Protein AF-A0A662WDE9-F1 (afdb_monomer_lite)

Sequence (118 aa):
MLRRAAIRAAHQASVASAAKTRAFATSSIRTANKKQPSAIVLAAAGVAAVSGLALADLVNAREKPVDLDAIKKEIVEIFDDDNYMGPTMVRLAWHSSGSYSKKDNSGGSTGGTIRLEP

pLDDT: mean 70.78, std 21.2, range [34.78, 96.19]

Secondary structure (DSSP, 8-state):
--------------------------------------HHHHHHHHHHHHHHHHHHHHHT-PPPPP-HHHHHHHHHHHHHH-TTHHHHHHHHHHHHHHT--TTT---STTTTGGGS--

Structure (mmCIF, N/CA/C/O backbone):
data_AF-A0A662WDE9-F1
#
_entry.id   AF-A0A662WDE9-F1
#
loop_
_atom_site.group_PDB
_atom_site.id
_atom_site.type_symbol
_atom_site.label_atom_id
_atom_site.label_alt_id
_atom_site.label_comp_id
_atom_site.label_asym_id
_atom_site.label_entity_id
_atom_site.label_seq_id
_atom_site.pdbx_PDB_ins_code
_atom_site.Cartn_x
_atom_site.Cartn_y
_atom_site.Cartn_z
_atom_site.occupancy
_atom_site.B_iso_or_equiv
_atom_site.auth_seq_id
_atom_site.auth_comp_id
_atom_site.auth_asym_id
_atom_site.auth_atom_id
_atom_site.pdbx_PDB_model_num
ATOM 1 N N . MET A 1 1 ? 46.192 8.098 -58.292 1.00 44.19 1 MET A N 1
ATOM 2 C CA . MET A 1 1 ? 45.072 7.928 -59.248 1.00 44.19 1 MET A CA 1
ATOM 3 C C . MET A 1 1 ? 43.805 8.454 -58.561 1.00 44.19 1 MET A C 1
ATOM 5 O O . MET A 1 1 ? 43.295 7.781 -57.690 1.00 44.19 1 MET A O 1
ATOM 9 N N . LEU A 1 2 ? 43.542 9.765 -58.537 1.00 42.91 2 LEU A N 1
ATOM 10 C CA . LEU A 1 2 ? 42.824 10.596 -59.524 1.00 42.91 2 LEU A CA 1
ATOM 11 C C . LEU A 1 2 ? 41.315 10.276 -59.715 1.00 42.91 2 LEU A C 1
ATOM 13 O O . LEU A 1 2 ? 40.993 9.424 -60.528 1.00 42.91 2 LEU A O 1
ATOM 17 N N . ARG A 1 3 ? 40.475 11.153 -59.111 1.00 45.50 3 ARG A N 1
ATOM 18 C CA . ARG A 1 3 ? 39.226 11.797 -59.631 1.00 45.50 3 ARG A CA 1
ATOM 19 C C . ARG A 1 3 ? 37.961 10.898 -59.718 1.00 45.50 3 ARG A C 1
ATOM 21 O O . ARG A 1 3 ? 38.087 9.737 -60.047 1.00 45.50 3 ARG A O 1
ATOM 28 N N . ARG A 1 4 ? 36.700 11.314 -59.478 1.00 46.66 4 ARG A N 1
ATOM 29 C CA . ARG A 1 4 ? 35.898 12.562 -59.663 1.00 46.66 4 ARG A CA 1
ATOM 30 C C . ARG A 1 4 ? 34.668 12.484 -58.711 1.00 46.66 4 ARG A C 1
ATOM 32 O O . ARG A 1 4 ? 34.159 11.391 -58.531 1.00 46.66 4 ARG A O 1
ATOM 39 N N . ALA A 1 5 ? 34.241 13.495 -57.945 1.00 45.56 5 ALA A N 1
ATOM 40 C CA . ALA A 1 5 ? 33.527 14.740 -58.288 1.00 45.56 5 ALA A CA 1
ATOM 41 C C . ALA A 1 5 ? 32.147 14.563 -58.966 1.00 45.56 5 ALA A C 1
ATOM 43 O O . ALA A 1 5 ? 32.107 14.235 -60.146 1.00 45.56 5 ALA A O 1
ATOM 44 N N . ALA A 1 6 ? 31.061 14.903 -58.249 1.00 49.50 6 ALA A N 1
ATOM 45 C CA . ALA A 1 6 ? 29.871 15.587 -58.784 1.00 49.50 6 ALA A CA 1
ATOM 46 C C . ALA A 1 6 ? 28.952 16.081 -57.640 1.00 49.50 6 ALA A C 1
ATOM 48 O O . ALA A 1 6 ? 28.066 15.375 -57.173 1.00 49.50 6 ALA A O 1
ATOM 49 N N . ILE A 1 7 ? 29.182 17.321 -57.201 1.00 51.09 7 ILE A N 1
ATOM 50 C CA . ILE A 1 7 ? 28.209 18.172 -56.502 1.00 51.09 7 ILE A CA 1
ATOM 51 C C . ILE A 1 7 ? 27.821 19.266 -57.502 1.00 51.09 7 ILE A C 1
ATOM 53 O O . ILE A 1 7 ? 28.719 19.931 -58.018 1.00 51.09 7 ILE A O 1
ATOM 57 N N . ARG A 1 8 ? 26.518 19.424 -57.778 1.00 42.88 8 ARG A N 1
ATOM 58 C CA . ARG A 1 8 ? 25.793 20.569 -58.396 1.00 42.88 8 ARG A CA 1
ATOM 59 C C . ARG A 1 8 ? 24.481 20.021 -58.979 1.00 42.88 8 ARG A C 1
ATOM 61 O O . ARG A 1 8 ? 24.483 18.904 -59.466 1.00 42.88 8 ARG A O 1
ATOM 68 N N . ALA A 1 9 ? 23.363 20.722 -59.105 1.00 41.41 9 ALA A N 1
ATOM 69 C CA . ALA A 1 9 ? 22.828 21.986 -58.611 1.00 41.41 9 ALA A CA 1
ATOM 70 C C . ALA A 1 9 ? 21.444 22.118 -59.280 1.00 41.41 9 ALA A C 1
ATOM 72 O O . ALA A 1 9 ? 21.318 21.820 -60.463 1.00 41.41 9 ALA A O 1
ATOM 73 N N . ALA A 1 10 ? 20.447 22.616 -58.562 1.00 43.00 10 ALA A N 1
ATOM 74 C CA . ALA A 1 10 ? 19.242 23.250 -59.108 1.00 43.00 10 ALA A CA 1
ATOM 75 C C . ALA A 1 10 ? 18.787 24.197 -57.984 1.00 43.00 10 ALA A C 1
ATOM 77 O O . ALA A 1 10 ? 18.524 23.729 -56.884 1.00 43.00 10 ALA A O 1
ATOM 78 N N . HIS A 1 11 ? 18.931 25.522 -58.025 1.00 37.16 11 HIS A N 1
ATOM 79 C CA . HIS A 1 11 ? 18.642 26.532 -59.047 1.00 37.16 11 HIS A CA 1
ATOM 80 C C . HIS A 1 11 ? 17.156 26.606 -59.409 1.00 37.16 11 HIS A C 1
ATOM 82 O O . HIS A 1 11 ? 16.714 25.900 -60.308 1.00 37.16 11 HIS A O 1
ATOM 88 N N . GLN A 1 12 ? 16.432 27.471 -58.684 1.00 44.50 12 GLN A N 1
ATOM 89 C CA . GLN A 1 12 ? 15.461 28.480 -59.163 1.00 44.50 12 GLN A CA 1
ATOM 90 C C . GLN A 1 12 ? 14.816 29.134 -57.912 1.00 44.50 12 GLN A C 1
ATOM 92 O O . GLN A 1 12 ? 14.168 28.452 -57.130 1.00 44.50 12 GLN A O 1
ATOM 97 N N . ALA A 1 13 ? 15.232 30.335 -57.483 1.00 34.78 13 ALA A N 1
ATOM 98 C CA . ALA A 1 13 ? 14.844 31.667 -57.993 1.00 34.78 13 ALA A CA 1
ATOM 99 C C . ALA A 1 13 ? 13.329 31.923 -57.797 1.00 34.78 13 ALA A C 1
ATOM 101 O O . ALA A 1 13 ? 12.507 31.306 -58.457 1.00 34.78 13 ALA A O 1
ATOM 102 N N . SER A 1 14 ? 12.920 32.614 -56.724 1.00 44.06 14 SER A N 1
ATOM 103 C CA . SER A 1 14 ? 12.665 34.071 -56.654 1.00 44.06 14 SER A CA 1
ATOM 104 C C . SER A 1 14 ? 11.487 34.554 -57.511 1.00 44.06 14 SER A C 1
ATOM 106 O O . SER A 1 14 ? 11.630 34.567 -58.723 1.00 44.06 14 SER A O 1
ATOM 108 N N . VAL A 1 15 ? 10.396 35.012 -56.876 1.00 43.19 15 VAL A N 1
ATOM 109 C CA . VAL A 1 15 ? 9.532 36.177 -57.221 1.00 43.19 15 VAL A CA 1
ATOM 110 C C . VAL A 1 15 ? 8.329 36.169 -56.254 1.00 43.19 15 VAL A C 1
ATOM 112 O O . VAL A 1 15 ? 7.636 35.171 -56.127 1.00 43.19 15 VAL A O 1
ATOM 115 N N . ALA A 1 16 ? 8.226 37.100 -55.308 1.00 38.06 16 ALA A N 1
ATOM 116 C CA . ALA A 1 16 ? 7.622 38.430 -55.426 1.00 38.06 16 ALA A CA 1
ATOM 117 C C . ALA A 1 16 ? 6.079 38.455 -55.528 1.00 38.06 16 ALA A C 1
ATOM 119 O O . ALA A 1 16 ? 5.487 38.034 -56.511 1.00 38.06 16 ALA A O 1
ATOM 120 N N . SER A 1 17 ? 5.510 39.155 -54.541 1.00 37.44 17 SER A N 1
ATOM 121 C CA . SER A 1 17 ? 4.417 40.127 -54.657 1.00 37.44 17 SER A CA 1
ATOM 122 C C . SER A 1 17 ? 2.957 39.659 -54.670 1.00 37.44 17 SER A C 1
ATOM 124 O O . SER A 1 17 ? 2.509 38.817 -55.437 1.00 37.44 17 SER A O 1
ATOM 126 N N . ALA A 1 18 ? 2.210 40.348 -53.809 1.00 49.62 18 ALA A N 1
ATOM 127 C CA . ALA A 1 18 ? 0.779 40.306 -53.599 1.00 49.62 18 ALA A CA 1
ATOM 128 C C . ALA A 1 18 ? -0.050 40.546 -54.870 1.00 49.62 18 ALA A C 1
ATOM 130 O O . ALA A 1 18 ? 0.256 41.436 -55.664 1.00 49.62 18 ALA A O 1
ATOM 131 N N . ALA A 1 19 ? -1.189 39.856 -54.966 1.00 37.72 19 ALA A N 1
ATOM 132 C CA . ALA A 1 19 ? -2.304 40.271 -55.805 1.00 37.72 19 ALA A CA 1
ATOM 133 C C . ALA A 1 19 ? -3.643 39.993 -55.105 1.00 37.72 19 ALA A C 1
ATOM 135 O O . ALA A 1 19 ? -4.003 38.875 -54.752 1.00 37.72 19 ALA A O 1
ATOM 136 N N . LYS A 1 20 ? -4.339 41.102 -54.886 1.00 49.75 20 LYS A N 1
ATOM 137 C CA . LYS A 1 20 ? -5.688 41.298 -54.360 1.00 49.75 20 LYS A CA 1
ATOM 138 C C . LYS A 1 20 ? -6.743 40.880 -55.405 1.00 49.75 20 LYS A C 1
ATOM 140 O O . LYS A 1 20 ? -6.439 40.855 -56.593 1.00 49.75 20 LYS A O 1
ATOM 145 N N . THR A 1 21 ? -8.002 40.752 -54.959 1.00 42.22 21 THR A N 1
ATOM 146 C CA . THR A 1 21 ? -9.286 40.655 -55.714 1.00 42.22 21 THR A CA 1
ATOM 147 C C . THR A 1 21 ? -9.794 39.220 -55.967 1.00 42.22 21 THR A C 1
ATOM 149 O O . THR A 1 21 ? -9.028 38.357 -56.349 1.00 42.22 21 THR A O 1
ATOM 152 N N . ARG A 1 22 ? -11.069 38.865 -55.750 1.00 44.53 22 ARG A N 1
ATOM 153 C CA . ARG A 1 22 ? -12.307 39.649 -55.883 1.00 44.53 22 ARG A CA 1
ATOM 154 C C . ARG A 1 22 ? -13.325 39.348 -54.780 1.00 44.53 22 ARG A C 1
ATOM 156 O O . ARG A 1 22 ? -13.585 38.203 -54.434 1.00 44.53 22 ARG A O 1
ATOM 163 N N . ALA A 1 23 ? -13.914 40.433 -54.294 1.00 43.38 23 ALA A N 1
ATOM 164 C CA . ALA A 1 23 ? -15.119 40.466 -53.491 1.00 43.38 23 ALA A CA 1
ATOM 165 C C . ALA A 1 23 ? -16.342 40.077 -54.336 1.00 43.38 23 ALA A C 1
ATOM 167 O O . ALA A 1 23 ? -16.451 40.508 -55.486 1.00 43.38 23 ALA A O 1
ATOM 168 N N . PHE A 1 24 ? -17.284 39.344 -53.743 1.00 39.84 24 PHE A N 1
ATOM 169 C CA . PHE A 1 24 ? -18.670 39.356 -54.199 1.00 39.84 24 PHE A CA 1
ATOM 170 C C . PHE A 1 24 ? -19.347 40.541 -53.511 1.00 39.84 24 PHE A C 1
ATOM 172 O O . PHE A 1 24 ? -19.542 40.555 -52.297 1.00 39.84 24 PHE A O 1
ATOM 179 N N . ALA A 1 25 ? -19.594 41.593 -54.283 1.00 50.62 25 ALA A N 1
ATOM 180 C CA . ALA A 1 25 ? -20.324 42.755 -53.820 1.00 50.62 25 ALA A CA 1
ATOM 181 C C . ALA A 1 25 ? -21.816 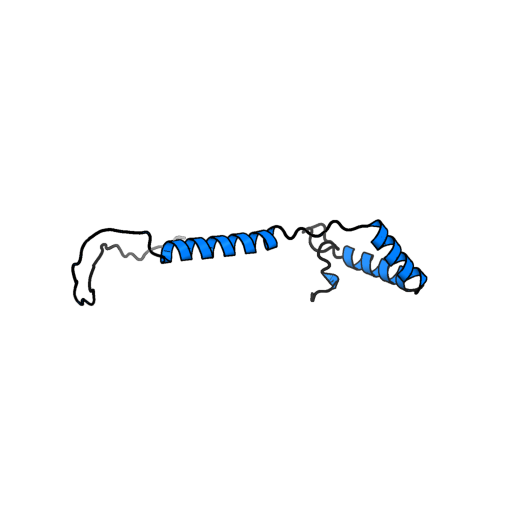42.418 -53.736 1.00 50.62 25 ALA A C 1
ATOM 183 O O . ALA A 1 25 ? -22.392 41.932 -54.705 1.00 50.62 25 ALA A O 1
ATOM 184 N N . THR A 1 26 ? -22.462 42.796 -52.638 1.00 48.62 26 THR A N 1
ATOM 185 C CA . THR A 1 26 ? -23.766 43.445 -52.754 1.00 48.62 26 THR A CA 1
ATOM 186 C C . THR A 1 26 ? -23.904 44.529 -51.687 1.00 48.62 26 THR A C 1
ATOM 188 O O . THR A 1 26 ? -23.793 44.284 -50.492 1.00 48.62 26 THR A O 1
ATOM 191 N N . SER A 1 27 ? -24.045 45.750 -52.204 1.00 44.31 27 SER A N 1
ATOM 192 C CA . SER A 1 27 ? -24.601 46.976 -51.623 1.00 44.31 27 SER A CA 1
ATOM 193 C C . SER A 1 27 ? -24.328 47.319 -50.152 1.00 44.31 27 SER A C 1
ATOM 195 O O . SER A 1 27 ? -24.941 46.800 -49.223 1.00 44.31 27 SER A O 1
ATOM 197 N N . SER A 1 28 ? -23.525 48.371 -49.990 1.00 49.41 28 SER A N 1
ATOM 198 C CA . SER A 1 28 ? -23.569 49.289 -48.852 1.00 49.41 28 SER A CA 1
ATOM 199 C C . SER A 1 28 ? -24.959 49.926 -48.713 1.00 49.41 28 SER A C 1
ATOM 201 O O . SER A 1 28 ? -25.441 50.552 -49.658 1.00 49.41 28 SER A O 1
ATOM 203 N N . ILE A 1 29 ? -25.559 49.832 -47.522 1.00 39.47 29 ILE A N 1
ATOM 204 C CA . ILE A 1 29 ? -26.518 50.827 -47.027 1.00 39.47 29 ILE A CA 1
ATOM 205 C C . ILE A 1 29 ? -25.811 51.599 -45.917 1.00 39.47 29 ILE A C 1
ATOM 207 O O . ILE A 1 29 ? -25.459 51.068 -44.865 1.00 39.47 29 ILE A O 1
ATOM 211 N N . ARG A 1 30 ? -25.574 52.876 -46.195 1.00 54.47 30 ARG A N 1
ATOM 212 C CA . ARG A 1 30 ? -24.976 53.852 -45.292 1.00 54.47 30 ARG A CA 1
ATOM 213 C C . ARG A 1 30 ? -26.055 54.326 -44.315 1.00 54.47 30 ARG A C 1
ATOM 215 O O . ARG A 1 30 ? -26.953 55.042 -44.734 1.00 54.47 30 ARG A O 1
ATOM 222 N N . THR A 1 31 ? -25.933 53.991 -43.032 1.00 42.69 31 THR A N 1
ATOM 223 C CA . THR A 1 31 ? -26.601 54.722 -41.943 1.00 42.69 31 THR A CA 1
ATOM 224 C C . THR A 1 31 ? -25.646 54.864 -40.769 1.00 42.69 31 THR A C 1
ATOM 226 O O . THR A 1 31 ? -24.948 53.937 -40.370 1.00 42.69 31 THR A O 1
ATOM 229 N N . ALA A 1 32 ? -25.573 56.096 -40.291 1.00 46.06 32 ALA A N 1
ATOM 230 C CA . ALA A 1 32 ? -24.642 56.581 -39.304 1.00 46.06 32 ALA A CA 1
ATOM 231 C C . ALA A 1 32 ? -25.108 56.319 -37.859 1.00 46.06 32 ALA A C 1
ATOM 233 O O . ALA A 1 32 ? -26.300 56.242 -37.584 1.00 46.06 32 ALA A O 1
ATOM 234 N N . ASN A 1 33 ? -24.127 56.415 -36.957 1.00 45.25 33 ASN A N 1
ATOM 235 C CA . ASN A 1 33 ? -24.210 57.124 -35.674 1.00 45.25 33 ASN A CA 1
ATOM 236 C C . ASN A 1 33 ? -24.693 56.365 -34.414 1.00 45.25 33 ASN A C 1
ATOM 238 O O . ASN A 1 33 ? -25.835 55.946 -34.304 1.00 45.25 33 ASN A O 1
ATOM 242 N N . LYS A 1 34 ? -23.787 56.357 -33.418 1.00 50.09 34 LYS A N 1
ATOM 243 C CA . LYS A 1 34 ? -23.987 56.371 -31.951 1.00 50.09 34 LYS A CA 1
ATOM 244 C C . LYS A 1 34 ? -24.994 55.385 -31.325 1.00 50.09 34 LYS A C 1
ATOM 246 O O . LYS A 1 34 ? -26.181 55.675 -31.284 1.00 50.09 34 LYS A O 1
ATOM 251 N N . LYS A 1 35 ? -24.458 54.395 -30.589 1.00 54.22 35 LYS A N 1
ATOM 252 C CA . LYS A 1 35 ? -24.624 54.160 -29.127 1.0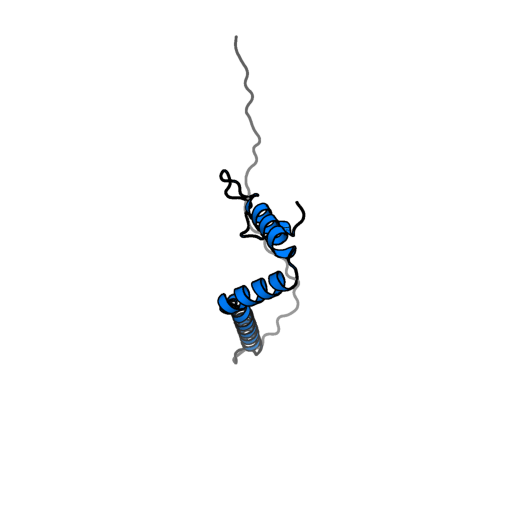0 54.22 35 LYS A CA 1
ATOM 253 C C . LYS A 1 35 ? -24.684 52.666 -28.750 1.00 54.22 35 LYS A C 1
ATOM 255 O O . LYS A 1 35 ? -25.376 51.884 -29.380 1.00 54.22 35 LYS A O 1
ATOM 260 N N . GLN A 1 36 ? -24.064 52.404 -27.594 1.00 55.97 36 GLN A N 1
ATOM 261 C CA . GLN A 1 36 ? -24.239 51.287 -26.650 1.00 55.97 36 GLN A CA 1
ATOM 262 C C . GLN A 1 36 ? -23.448 50.001 -26.942 1.00 55.97 36 GLN A C 1
ATOM 264 O O . GLN A 1 36 ? -23.485 49.507 -28.068 1.00 55.97 36 GLN A O 1
ATOM 269 N N . PRO A 1 37 ? -22.714 49.460 -25.940 1.00 52.22 37 PRO A N 1
ATOM 270 C CA . PRO A 1 37 ? -22.038 48.181 -26.094 1.00 52.22 37 PRO A CA 1
ATOM 271 C C . PRO A 1 37 ? -23.109 47.123 -26.349 1.00 52.22 37 PRO A C 1
ATOM 273 O O . PRO A 1 37 ? -24.024 46.931 -25.548 1.00 52.22 37 PRO A O 1
ATOM 276 N N . SER A 1 38 ? -23.033 46.506 -27.522 1.00 58.88 38 SER A N 1
ATOM 277 C CA . SER A 1 38 ? -23.993 45.513 -27.975 1.00 58.88 38 SER A CA 1
ATOM 278 C C . SER A 1 38 ? -24.048 44.350 -26.985 1.00 58.88 38 SER A C 1
ATOM 280 O O . SER A 1 38 ? -23.026 43.936 -26.436 1.00 58.88 38 SER A O 1
ATOM 282 N N . ALA A 1 39 ? -25.247 43.795 -26.790 1.00 56.81 39 ALA A N 1
ATOM 283 C CA . ALA A 1 39 ? -25.519 42.637 -25.933 1.00 56.81 39 ALA A CA 1
ATOM 284 C C . ALA A 1 39 ? -24.558 41.451 -26.165 1.00 56.81 39 ALA A C 1
ATOM 286 O O . ALA A 1 39 ? -24.357 40.631 -25.278 1.00 56.81 39 ALA A O 1
ATOM 287 N N . ILE A 1 40 ? -23.911 41.401 -27.331 1.00 58.81 40 ILE A N 1
ATOM 288 C CA . ILE A 1 40 ? -22.887 40.429 -27.718 1.00 58.81 40 ILE A CA 1
ATOM 289 C C . ILE A 1 40 ? -21.618 40.545 -26.853 1.00 58.81 40 ILE A C 1
ATOM 291 O O . ILE A 1 40 ? -21.042 39.525 -26.493 1.00 58.81 40 ILE A O 1
ATOM 295 N N . VAL A 1 41 ? -21.193 41.754 -26.465 1.00 59.25 41 VAL A N 1
ATOM 296 C CA . VAL A 1 41 ? -20.014 41.950 -25.596 1.00 59.25 41 VAL A CA 1
ATOM 297 C C . VAL A 1 41 ? -20.321 41.521 -24.160 1.00 59.25 41 VAL A C 1
ATOM 299 O O . VAL A 1 41 ? -19.493 40.879 -23.517 1.00 59.25 41 VAL A O 1
ATOM 302 N N . LEU A 1 42 ? -21.533 41.812 -23.673 1.00 59.19 42 LEU A N 1
ATOM 303 C CA . LEU A 1 42 ? -21.985 41.381 -22.347 1.00 59.19 42 LEU A CA 1
ATOM 304 C C . LEU A 1 42 ? -22.201 39.858 -22.294 1.00 59.19 42 LEU A C 1
ATOM 306 O O . LEU A 1 42 ? -21.846 39.222 -21.306 1.00 59.19 42 LEU A O 1
ATOM 310 N N . ALA A 1 43 ? -22.699 39.263 -23.383 1.00 59.25 43 ALA A N 1
ATOM 311 C CA . ALA A 1 43 ? -22.807 37.815 -23.534 1.00 59.25 43 ALA A CA 1
ATOM 312 C C . ALA A 1 43 ? -21.426 37.139 -23.599 1.00 59.25 43 ALA A C 1
ATOM 314 O O . ALA A 1 43 ? -21.217 36.130 -22.934 1.00 59.25 43 ALA A O 1
ATOM 315 N N . ALA A 1 44 ? -20.456 37.708 -24.324 1.00 58.03 44 ALA A N 1
ATOM 316 C CA . ALA A 1 44 ? -19.096 37.167 -24.398 1.00 58.03 44 ALA A CA 1
ATOM 317 C C . ALA A 1 44 ? -18.361 37.233 -23.046 1.00 58.03 44 ALA A C 1
ATOM 319 O O . ALA A 1 44 ? -17.713 36.264 -22.651 1.00 58.03 44 ALA A O 1
ATOM 320 N N . ALA A 1 45 ? -18.507 38.335 -22.302 1.00 59.88 45 ALA A N 1
ATOM 321 C CA . ALA A 1 45 ? -17.970 38.452 -20.944 1.00 59.88 45 ALA A CA 1
ATOM 322 C C . ALA A 1 45 ? -18.671 37.494 -19.963 1.00 59.88 45 ALA A C 1
ATOM 324 O O . ALA A 1 45 ? -18.009 36.875 -19.132 1.00 59.88 45 ALA A O 1
ATOM 325 N N . GLY A 1 46 ? -19.990 37.319 -20.102 1.00 58.91 46 GLY A N 1
ATOM 326 C CA . GLY A 1 46 ? -20.766 36.352 -19.328 1.00 58.91 46 GLY A CA 1
ATOM 327 C C . GLY A 1 46 ? -20.286 34.917 -19.540 1.00 58.91 46 GLY A C 1
ATOM 328 O O . GLY A 1 46 ? -20.038 34.220 -18.563 1.00 58.91 46 GLY A O 1
ATOM 329 N N . VAL A 1 47 ? -20.074 34.505 -20.797 1.00 60.94 47 VAL A N 1
ATOM 330 C CA . VAL A 1 47 ? -19.608 33.154 -21.168 1.00 60.94 47 VAL A CA 1
ATOM 331 C C . VAL A 1 47 ? -18.165 32.895 -20.708 1.00 60.94 47 VAL A C 1
ATOM 333 O O . VAL A 1 47 ? -17.861 31.803 -20.226 1.00 60.94 47 VAL A O 1
ATOM 336 N N . ALA A 1 48 ? -17.275 33.889 -20.779 1.00 61.34 48 ALA A N 1
ATOM 337 C CA . ALA A 1 48 ? -15.900 33.761 -20.285 1.00 61.34 48 ALA A CA 1
ATOM 338 C C . ALA A 1 48 ? -15.827 33.682 -18.746 1.00 61.34 48 ALA A C 1
ATOM 340 O O . ALA A 1 48 ? -15.034 32.917 -18.203 1.00 61.34 48 ALA A O 1
ATOM 341 N N . ALA A 1 49 ? -16.680 34.421 -18.029 1.00 60.88 49 ALA A N 1
ATOM 342 C CA . ALA A 1 49 ? -16.724 34.378 -16.568 1.00 60.88 49 ALA A CA 1
ATOM 343 C C . ALA A 1 49 ? -17.276 33.043 -16.034 1.00 60.88 49 ALA A C 1
ATOM 345 O O . ALA A 1 49 ? -16.706 32.484 -15.099 1.00 60.88 49 ALA A O 1
ATOM 346 N N . VAL A 1 50 ? -18.332 32.487 -16.646 1.00 61.91 50 VAL A N 1
ATOM 347 C CA . VAL A 1 50 ? -18.859 31.170 -16.229 1.00 61.91 50 VAL A CA 1
ATOM 348 C C . VAL A 1 50 ? -17.916 30.021 -16.579 1.00 61.91 50 VAL A C 1
ATOM 350 O O . VAL A 1 50 ? -17.796 29.081 -15.798 1.00 61.91 50 VAL A O 1
ATOM 353 N N . SER A 1 51 ? -17.200 30.100 -17.705 1.00 60.62 51 SER A N 1
ATOM 354 C CA . SER A 1 51 ? -16.194 29.089 -18.060 1.00 60.62 51 SER A CA 1
ATOM 355 C C . SER A 1 51 ? -14.940 29.184 -17.184 1.00 60.62 51 SER A C 1
ATOM 357 O O . SER A 1 51 ? -14.422 28.154 -16.761 1.00 60.62 51 SER A O 1
ATOM 359 N N . GLY A 1 52 ? -14.495 30.393 -16.828 1.00 62.50 52 GLY A N 1
ATOM 360 C CA . GLY A 1 52 ? -13.397 30.595 -15.878 1.00 62.50 52 GLY A CA 1
ATOM 361 C C . GLY A 1 52 ? -13.711 30.091 -14.465 1.00 62.50 52 GLY A C 1
ATOM 362 O O . GLY A 1 52 ? -12.854 29.473 -13.839 1.00 62.50 52 GLY A O 1
ATOM 363 N N . LEU A 1 53 ? -14.940 30.292 -13.979 1.00 62.25 53 LEU A N 1
ATOM 364 C CA . LEU A 1 53 ? -15.355 29.823 -12.653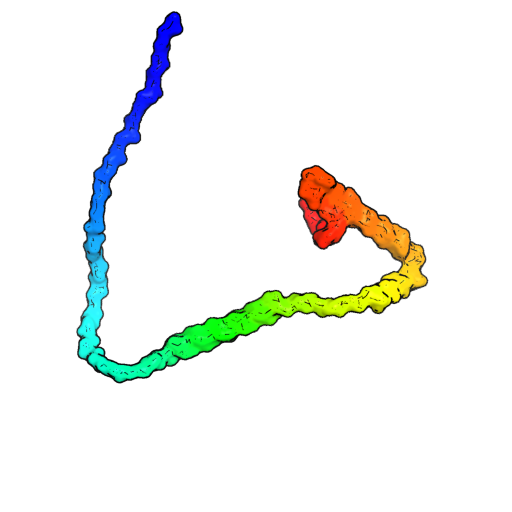 1.00 62.25 53 LEU A CA 1
ATOM 365 C C . LEU A 1 53 ? -15.505 28.292 -12.604 1.00 62.25 53 LEU A C 1
ATOM 367 O O . LEU A 1 53 ? -15.053 27.665 -11.652 1.00 62.25 53 LEU A O 1
ATOM 371 N N . ALA A 1 54 ? -16.050 27.679 -13.660 1.00 62.16 54 ALA A N 1
ATOM 372 C CA . ALA A 1 54 ? -16.181 26.222 -13.745 1.00 62.16 54 ALA A CA 1
ATOM 373 C C . ALA A 1 54 ? -14.823 25.504 -13.858 1.00 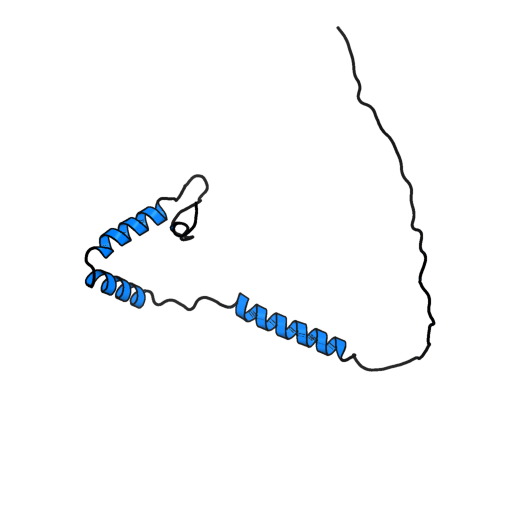62.16 54 ALA A C 1
ATOM 375 O O . ALA A 1 54 ? -14.645 24.415 -13.316 1.00 62.16 54 ALA A O 1
ATOM 376 N N . LEU A 1 55 ? -13.843 26.112 -14.534 1.00 63.38 55 LEU A N 1
ATOM 377 C CA . LEU A 1 55 ? -12.481 25.577 -14.587 1.00 63.38 55 LEU A CA 1
ATOM 378 C C . LEU A 1 55 ? -11.733 25.764 -13.260 1.00 63.38 55 LEU A C 1
ATOM 380 O O . LEU A 1 55 ? -10.886 24.936 -12.934 1.00 63.38 55 LEU A O 1
ATOM 384 N N . ALA A 1 56 ? -12.050 26.799 -12.477 1.00 64.06 56 ALA A N 1
ATOM 385 C CA . ALA A 1 56 ? -11.420 27.033 -11.180 1.00 64.06 56 ALA A CA 1
ATOM 386 C C . ALA A 1 56 ? -11.771 25.943 -10.157 1.00 64.06 56 ALA A C 1
ATOM 388 O O . ALA A 1 56 ? -10.872 25.463 -9.473 1.00 64.06 56 ALA A O 1
ATOM 389 N N . ASP A 1 57 ? -13.027 25.493 -10.098 1.00 64.38 57 ASP A N 1
ATOM 390 C CA . ASP A 1 57 ? -13.423 24.397 -9.201 1.00 64.38 57 ASP A CA 1
ATOM 391 C C . ASP A 1 57 ? -12.783 23.058 -9.592 1.00 64.38 57 ASP A C 1
ATOM 393 O O . ASP A 1 57 ? -12.443 22.264 -8.720 1.00 64.38 57 ASP A O 1
ATOM 397 N N . LEU A 1 58 ? -12.543 22.817 -10.885 1.00 63.88 58 LEU A N 1
ATOM 398 C CA . LEU A 1 58 ? -11.836 21.619 -11.355 1.00 63.88 58 LEU A CA 1
ATOM 399 C C . LEU A 1 58 ? -10.327 21.685 -11.085 1.00 63.88 58 LEU A C 1
ATOM 401 O O . LEU A 1 58 ? -9.730 20.690 -10.686 1.00 63.88 58 LEU A O 1
ATOM 405 N N . VAL A 1 59 ? -9.707 22.854 -11.275 1.00 68.38 59 VAL A N 1
ATOM 406 C CA . VAL A 1 59 ? -8.279 23.072 -10.974 1.00 68.38 59 VAL A CA 1
ATOM 407 C C . VAL A 1 59 ? -8.024 23.058 -9.465 1.00 68.38 59 VAL A C 1
ATOM 409 O O . VAL A 1 59 ? -6.951 22.652 -9.024 1.00 68.38 59 VAL A O 1
ATOM 412 N N . ASN A 1 60 ? -9.009 23.477 -8.671 1.00 64.88 60 ASN A N 1
ATOM 413 C CA . ASN A 1 60 ? -8.915 23.582 -7.221 1.00 64.88 60 ASN A CA 1
ATOM 414 C C . ASN A 1 60 ? -9.632 22.443 -6.478 1.00 64.88 60 ASN A C 1
ATOM 416 O O . ASN A 1 60 ? -9.751 22.510 -5.252 1.00 64.88 60 ASN A O 1
ATOM 420 N N . ALA A 1 61 ? -10.067 21.392 -7.188 1.00 66.31 61 ALA A N 1
ATOM 421 C CA . ALA A 1 61 ? -10.532 20.126 -6.624 1.00 66.31 61 ALA A CA 1
ATOM 422 C C . ALA A 1 61 ? -9.352 19.399 -5.958 1.00 66.31 61 ALA A C 1
ATOM 424 O O . ALA A 1 61 ? -8.844 18.380 -6.417 1.00 66.31 61 ALA A O 1
ATOM 425 N N . ARG A 1 62 ? -8.863 19.987 -4.871 1.00 66.50 62 ARG A N 1
ATOM 426 C CA . ARG A 1 62 ? -7.844 19.425 -4.008 1.00 66.50 62 ARG A CA 1
ATOM 427 C C . ARG A 1 62 ? -8.483 18.272 -3.253 1.00 66.50 62 ARG A C 1
ATOM 429 O O . ARG A 1 62 ? -9.504 18.455 -2.591 1.00 66.50 62 ARG A O 1
ATOM 436 N N . GLU A 1 63 ? -7.871 17.100 -3.352 1.00 71.31 63 GLU A N 1
ATOM 437 C CA . GLU A 1 63 ? -8.299 15.917 -2.615 1.00 71.31 63 GLU A CA 1
ATOM 438 C C . GLU A 1 63 ? -8.441 16.252 -1.123 1.00 71.31 63 GLU A C 1
ATOM 440 O O . GLU A 1 63 ? -7.601 16.941 -0.528 1.00 71.31 63 GLU A O 1
ATOM 445 N N . LYS A 1 64 ? -9.561 15.824 -0.535 1.00 79.06 64 LYS A N 1
ATOM 446 C CA . LYS A 1 64 ? -9.881 16.089 0.867 1.00 79.06 64 LYS A CA 1
ATOM 447 C C . LYS A 1 64 ? -8.754 15.523 1.743 1.00 79.06 64 LYS A C 1
ATOM 449 O O . LYS A 1 64 ? -8.287 14.422 1.452 1.00 79.06 64 LYS A O 1
ATOM 454 N N . PRO A 1 65 ? -8.314 16.229 2.804 1.00 80.31 65 PRO A N 1
ATOM 455 C CA . PRO A 1 65 ? -7.336 15.665 3.725 1.00 80.31 65 PRO A CA 1
ATOM 456 C C . PRO A 1 65 ? -7.856 14.327 4.255 1.00 80.31 65 PRO A C 1
ATOM 458 O O . PRO A 1 65 ? -8.986 14.239 4.742 1.00 80.31 65 PRO A O 1
ATOM 461 N N . VAL A 1 66 ? -7.038 13.294 4.088 1.00 87.12 66 VAL A N 1
ATOM 462 C CA . VAL A 1 66 ? -7.378 11.913 4.417 1.00 87.12 66 VAL A CA 1
ATOM 463 C C . VAL A 1 66 ? -6.9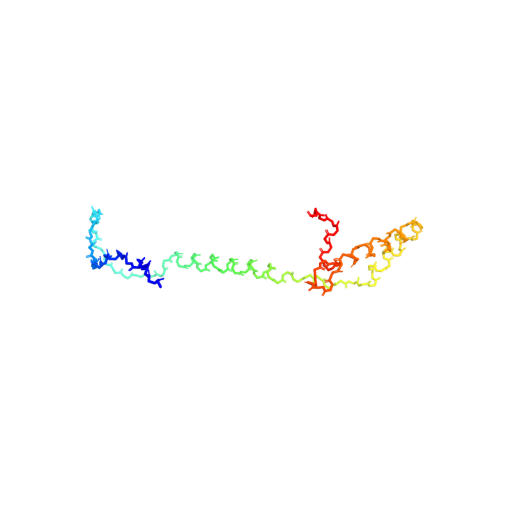87 11.632 5.865 1.00 87.12 66 VAL A C 1
ATOM 465 O O . VAL A 1 66 ? -5.865 11.934 6.273 1.00 87.12 66 VAL A O 1
ATOM 468 N N . ASP A 1 67 ? -7.904 11.048 6.633 1.00 93.12 67 ASP A N 1
ATOM 469 C CA . ASP A 1 67 ? -7.619 10.545 7.976 1.00 93.12 67 ASP A CA 1
ATOM 470 C C . ASP A 1 67 ? -6.911 9.187 7.876 1.00 93.12 67 ASP A C 1
ATOM 472 O O . ASP A 1 67 ? -7.507 8.171 7.517 1.00 93.12 67 ASP A O 1
ATOM 476 N N . LEU A 1 68 ? -5.610 9.180 8.166 1.00 93.44 68 LEU A N 1
ATOM 477 C CA . LEU A 1 68 ? -4.793 7.973 8.081 1.00 93.44 68 LEU A CA 1
ATOM 478 C C . LEU A 1 68 ? -5.068 6.991 9.219 1.00 93.44 68 LEU A C 1
ATOM 480 O O . LEU A 1 68 ? -4.810 5.800 9.052 1.00 93.44 68 LEU A O 1
ATOM 484 N N . ASP A 1 69 ? -5.545 7.457 10.371 1.00 95.00 69 ASP A N 1
ATOM 485 C CA . ASP A 1 69 ? -5.750 6.590 11.530 1.00 95.00 69 ASP A CA 1
ATOM 486 C C . ASP A 1 69 ? -7.065 5.819 11.406 1.00 95.00 69 ASP A C 1
ATOM 488 O O . ASP A 1 69 ? -7.099 4.624 11.712 1.00 95.00 69 ASP A O 1
ATOM 492 N N . ALA A 1 70 ? -8.098 6.449 10.836 1.00 94.19 70 ALA A N 1
ATOM 493 C CA . ALA A 1 70 ? -9.322 5.761 10.432 1.00 94.19 70 ALA A CA 1
ATOM 494 C C . ALA A 1 70 ? -9.042 4.639 9.413 1.00 94.19 70 ALA A C 1
ATOM 496 O O . ALA A 1 70 ? -9.423 3.494 9.643 1.00 94.19 70 ALA A O 1
ATOM 497 N N . ILE A 1 71 ? -8.282 4.925 8.348 1.00 93.50 71 ILE A N 1
ATOM 498 C CA . ILE A 1 71 ? -7.970 3.936 7.299 1.00 93.50 71 ILE A CA 1
ATOM 499 C C . ILE A 1 71 ? -7.172 2.751 7.845 1.00 93.50 71 ILE A C 1
ATOM 501 O O . ILE A 1 71 ? -7.443 1.604 7.498 1.00 93.50 71 ILE A O 1
ATOM 505 N N . LYS A 1 72 ? -6.180 2.995 8.710 1.00 93.81 72 LYS A N 1
ATOM 506 C CA . LYS A 1 72 ? -5.420 1.899 9.331 1.00 93.81 72 LYS A CA 1
ATOM 507 C C . LYS A 1 72 ? -6.336 0.978 10.129 1.00 93.81 72 LYS A C 1
ATOM 509 O O . LYS A 1 72 ? -6.166 -0.234 10.057 1.00 93.81 72 LYS A O 1
ATOM 514 N N . LYS A 1 73 ? -7.283 1.547 10.881 1.00 95.44 73 LYS A N 1
ATOM 515 C CA . LYS A 1 73 ? -8.237 0.770 11.673 1.00 95.44 73 LYS A CA 1
ATOM 516 C C . LYS A 1 73 ? -9.116 -0.103 10.777 1.00 95.44 73 LYS A C 1
ATOM 518 O O . LYS A 1 73 ? -9.239 -1.289 11.052 1.00 95.44 73 LYS A O 1
ATOM 523 N N . GLU A 1 74 ? -9.649 0.460 9.696 1.00 93.75 74 GLU A N 1
ATOM 524 C CA . GLU A 1 74 ? -10.465 -0.279 8.723 1.00 93.75 74 GLU A CA 1
ATOM 525 C C . GLU A 1 74 ? -9.677 -1.420 8.057 1.00 93.75 74 GLU A C 1
ATOM 527 O O . GLU A 1 74 ? -10.190 -2.522 7.894 1.00 93.75 74 GLU A O 1
ATOM 532 N N . ILE A 1 75 ? -8.403 -1.196 7.718 1.00 93.12 75 ILE A N 1
ATOM 533 C CA . ILE A 1 75 ? -7.540 -2.245 7.152 1.00 93.12 75 ILE A CA 1
ATOM 534 C C . ILE A 1 75 ? -7.310 -3.385 8.155 1.00 93.12 75 ILE A C 1
ATOM 536 O O . ILE A 1 75 ? -7.310 -4.548 7.759 1.00 93.12 75 ILE A O 1
ATOM 540 N N . VAL A 1 76 ? -7.101 -3.067 9.437 1.00 92.38 76 VAL A N 1
ATOM 541 C CA . VAL A 1 76 ? -6.925 -4.085 10.485 1.00 92.38 76 VAL A CA 1
ATOM 542 C C . VAL A 1 76 ? -8.207 -4.889 10.682 1.00 92.38 76 VAL A C 1
ATOM 544 O O . VAL A 1 76 ? -8.130 -6.107 10.752 1.00 92.38 76 VAL A O 1
ATOM 547 N N . GLU A 1 77 ? -9.370 -4.237 10.678 1.00 93.56 77 GLU A N 1
ATOM 548 C CA . GLU A 1 77 ? -10.673 -4.908 10.780 1.00 93.56 77 GLU A CA 1
ATOM 549 C C . GLU A 1 77 ? -10.876 -5.928 9.645 1.00 93.56 77 GLU A C 1
ATOM 551 O O . GLU A 1 77 ? -11.244 -7.071 9.900 1.00 93.56 77 GLU A O 1
ATOM 556 N N . ILE A 1 78 ? -10.502 -5.578 8.408 1.00 92.12 78 ILE A N 1
ATOM 557 C CA . ILE A 1 78 ? -10.531 -6.513 7.267 1.00 92.12 78 ILE A CA 1
ATOM 558 C C . ILE A 1 78 ? -9.604 -7.722 7.487 1.00 92.12 78 ILE A C 1
ATOM 560 O O . ILE A 1 78 ? -9.921 -8.835 7.067 1.00 92.12 78 ILE A O 1
ATOM 564 N N . PHE A 1 79 ? -8.433 -7.520 8.097 1.00 91.00 79 PHE A N 1
ATOM 565 C CA . PHE A 1 79 ? -7.489 -8.610 8.363 1.00 91.00 79 PHE A CA 1
ATOM 566 C C . PHE A 1 79 ? -7.911 -9.496 9.537 1.00 91.00 79 PHE A C 1
ATOM 568 O O . PHE A 1 79 ? -7.606 -10.688 9.513 1.00 91.00 79 PHE A O 1
ATOM 575 N N . ASP A 1 80 ? -8.607 -8.942 10.528 1.00 90.31 80 ASP A N 1
ATOM 576 C CA . ASP A 1 80 ? -9.171 -9.707 11.642 1.00 90.31 80 ASP A CA 1
ATOM 577 C C . ASP A 1 80 ? -10.333 -10.604 11.170 1.00 90.31 80 ASP A C 1
ATOM 579 O O . ASP A 1 80 ? -10.489 -11.722 11.668 1.00 90.31 80 ASP A O 1
ATOM 583 N N . ASP A 1 81 ? -11.093 -10.159 10.161 1.00 91.69 81 ASP A N 1
ATOM 584 C CA . ASP A 1 81 ? -12.157 -10.947 9.526 1.00 91.69 81 ASP A CA 1
ATOM 585 C C . ASP A 1 81 ? -11.614 -12.096 8.648 1.00 91.69 81 ASP A C 1
ATOM 587 O O . ASP A 1 81 ? -12.208 -13.179 8.603 1.00 91.69 81 ASP A O 1
ATOM 591 N N . ASP A 1 82 ? -10.475 -11.901 7.965 1.00 91.31 82 ASP A N 1
ATOM 592 C CA . ASP A 1 82 ? -9.815 -12.928 7.143 1.00 91.31 82 ASP A CA 1
ATOM 593 C C . ASP A 1 82 ? -8.294 -13.003 7.380 1.00 91.31 82 ASP A C 1
ATOM 595 O O . ASP A 1 82 ? -7.484 -12.262 6.810 1.00 91.31 82 ASP A O 1
ATOM 599 N N . ASN A 1 83 ? -7.895 -14.028 8.139 1.00 84.31 83 ASN A N 1
ATOM 600 C CA . ASN A 1 83 ? -6.504 -14.320 8.492 1.00 84.31 83 ASN A CA 1
ATOM 601 C C . ASN A 1 83 ? -5.571 -14.607 7.291 1.00 84.31 83 ASN A C 1
ATOM 603 O O . ASN A 1 83 ? -4.347 -14.592 7.450 1.00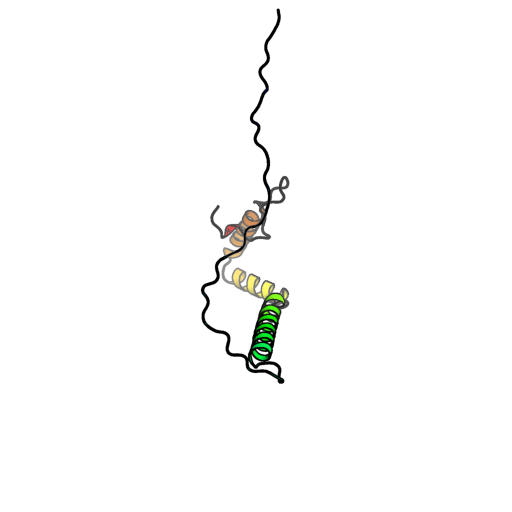 84.31 83 ASN A O 1
ATOM 607 N N . TYR A 1 84 ? -6.095 -14.871 6.087 1.00 91.75 84 TYR A N 1
ATOM 608 C CA . TYR A 1 84 ? -5.287 -15.081 4.876 1.00 91.75 84 TYR A CA 1
ATOM 609 C C . TYR A 1 84 ? -5.054 -13.795 4.072 1.00 91.75 84 TYR A C 1
ATOM 611 O O . TYR A 1 84 ? -4.157 -13.751 3.214 1.00 91.75 84 TYR A O 1
ATOM 619 N N . MET A 1 85 ? -5.816 -12.732 4.346 1.00 93.31 85 MET A N 1
ATOM 620 C CA . MET A 1 85 ? -5.682 -11.456 3.642 1.00 93.31 85 MET A CA 1
ATOM 621 C C . MET A 1 85 ? -4.371 -10.754 3.969 1.00 93.31 85 MET A C 1
ATOM 623 O O . MET A 1 85 ? -3.717 -10.264 3.050 1.00 93.31 85 MET A O 1
ATOM 627 N N . GLY A 1 86 ? -3.919 -10.786 5.226 1.00 93.00 86 GLY A N 1
ATOM 628 C CA . GLY A 1 86 ? -2.668 -10.142 5.643 1.00 93.00 86 GLY A CA 1
ATOM 629 C C . GLY A 1 86 ? -1.457 -10.546 4.780 1.00 93.00 86 GLY A C 1
ATOM 630 O O . GLY A 1 86 ? -0.882 -9.695 4.093 1.00 93.00 86 GLY A O 1
ATOM 631 N N . PRO A 1 87 ? -1.078 -11.840 4.725 1.00 93.69 87 PRO A N 1
ATOM 632 C CA . PRO A 1 87 ? 0.043 -12.299 3.899 1.00 93.69 87 PRO A CA 1
ATOM 633 C C . PRO A 1 87 ? -0.136 -12.019 2.400 1.00 93.69 87 PRO A C 1
ATOM 635 O O . PRO A 1 87 ? 0.831 -11.708 1.697 1.00 93.69 87 PRO A O 1
ATOM 638 N N . THR A 1 88 ? -1.372 -12.101 1.904 1.00 94.75 88 THR A N 1
ATOM 639 C CA . THR A 1 88 ? -1.703 -11.838 0.497 1.00 94.75 88 THR A CA 1
ATOM 640 C C . THR A 1 88 ? -1.484 -10.366 0.142 1.00 94.75 88 THR A C 1
ATOM 642 O O . THR A 1 88 ? -0.857 -10.062 -0.876 1.00 94.75 88 THR A O 1
ATOM 645 N N . MET A 1 89 ? -1.907 -9.447 1.013 1.00 94.81 89 MET A N 1
ATOM 646 C CA . MET A 1 89 ? -1.747 -8.007 0.812 1.00 94.81 89 MET A CA 1
ATOM 647 C C . MET A 1 89 ? -0.285 -7.567 0.911 1.00 94.81 89 MET A C 1
ATOM 649 O O . MET A 1 89 ? 0.165 -6.732 0.126 1.00 94.81 89 MET A O 1
ATOM 653 N N . VAL A 1 90 ? 0.497 -8.193 1.797 1.00 94.50 90 VAL A N 1
ATOM 654 C CA . VAL A 1 90 ? 1.952 -7.978 1.867 1.00 94.50 90 VAL A CA 1
ATOM 655 C C . VAL A 1 90 ? 2.633 -8.400 0.562 1.00 94.50 90 VAL A C 1
ATOM 657 O O . VAL A 1 90 ? 3.446 -7.649 0.017 1.00 94.50 90 VAL A O 1
ATOM 660 N N . ARG A 1 91 ? 2.278 -9.567 0.008 1.00 95.38 91 ARG A N 1
ATOM 661 C CA . ARG A 1 91 ? 2.799 -10.015 -1.293 1.00 95.38 91 ARG A CA 1
ATOM 662 C C . ARG A 1 91 ? 2.415 -9.047 -2.416 1.00 95.38 91 ARG A C 1
ATOM 664 O O . ARG A 1 91 ? 3.262 -8.727 -3.249 1.00 95.38 91 ARG A O 1
ATOM 671 N N . LEU A 1 92 ? 1.174 -8.564 -2.438 1.00 95.19 92 LEU A N 1
ATOM 672 C CA . LEU A 1 92 ? 0.725 -7.582 -3.426 1.00 95.19 92 LEU A CA 1
ATOM 673 C C . LEU A 1 92 ? 1.542 -6.283 -3.344 1.00 95.19 92 LEU A C 1
ATOM 675 O O . LEU A 1 92 ? 2.020 -5.793 -4.368 1.00 95.19 92 LEU A O 1
ATOM 679 N N . ALA A 1 93 ? 1.757 -5.754 -2.136 1.00 95.06 93 ALA A N 1
ATOM 680 C CA . ALA A 1 93 ? 2.553 -4.547 -1.915 1.00 95.06 93 ALA A CA 1
ATOM 681 C C . ALA A 1 93 ? 4.012 -4.719 -2.376 1.00 95.06 93 ALA A C 1
ATOM 683 O O . ALA A 1 93 ? 4.580 -3.820 -3.009 1.00 95.06 93 ALA A O 1
ATOM 684 N N . TRP A 1 94 ? 4.594 -5.897 -2.120 1.00 96.19 94 TRP A N 1
ATOM 685 C CA . TRP A 1 94 ? 5.914 -6.270 -2.624 1.00 96.19 94 TRP A CA 1
ATOM 686 C C . TRP A 1 94 ? 5.967 -6.257 -4.155 1.00 96.19 94 TRP A C 1
ATOM 688 O O . TRP A 1 94 ? 6.821 -5.584 -4.727 1.00 96.19 94 TRP A O 1
ATOM 698 N N . HIS A 1 95 ? 5.040 -6.938 -4.836 1.00 95.75 95 HIS A N 1
ATOM 699 C CA . HIS A 1 95 ? 5.019 -6.981 -6.304 1.00 95.75 95 HIS A CA 1
ATOM 700 C C . HIS A 1 95 ? 4.751 -5.616 -6.941 1.00 95.75 95 HIS A C 1
ATOM 702 O O . HIS A 1 95 ? 5.368 -5.290 -7.953 1.00 95.75 95 HIS A O 1
ATOM 708 N N . SER A 1 96 ? 3.889 -4.800 -6.331 1.00 94.38 96 SER A N 1
ATOM 709 C CA . SER A 1 96 ? 3.626 -3.429 -6.779 1.00 94.38 96 SER A CA 1
ATOM 710 C C . SER A 1 96 ? 4.902 -2.576 -6.760 1.00 94.38 96 SER A C 1
ATOM 712 O O . SER A 1 96 ? 5.206 -1.873 -7.722 1.00 94.38 96 SER A O 1
ATOM 714 N N . SER A 1 97 ? 5.713 -2.702 -5.705 1.00 94.62 97 SER A N 1
ATOM 715 C CA . SER A 1 97 ? 6.970 -1.952 -5.563 1.00 94.62 97 SER A CA 1
ATOM 716 C C . SER A 1 97 ? 8.140 -2.572 -6.341 1.00 94.62 97 SER A C 1
ATOM 718 O O . SER A 1 97 ? 9.064 -1.866 -6.739 1.00 94.62 97 SER A O 1
ATOM 720 N N . GLY A 1 98 ? 8.107 -3.886 -6.579 1.00 94.31 98 GLY A N 1
ATOM 721 C CA . GLY A 1 98 ? 9.200 -4.661 -7.173 1.00 94.31 98 GLY A CA 1
ATOM 722 C C . GLY A 1 98 ? 9.457 -4.414 -8.662 1.00 94.31 98 GLY A C 1
ATOM 723 O O . GLY A 1 98 ? 10.484 -4.851 -9.171 1.00 94.31 98 GLY A O 1
ATOM 724 N N . SER A 1 99 ? 8.566 -3.705 -9.360 1.00 92.94 99 SER A N 1
ATOM 725 C CA . SER A 1 99 ? 8.772 -3.282 -10.755 1.00 92.94 99 SER A CA 1
ATOM 726 C C . SER A 1 99 ? 9.711 -2.077 -10.895 1.00 92.94 99 SER A C 1
ATOM 728 O O . SER A 1 99 ? 10.049 -1.694 -12.013 1.00 92.94 99 SER A O 1
ATOM 730 N N . TYR A 1 100 ? 10.121 -1.462 -9.781 1.00 94.56 100 TYR A N 1
ATOM 731 C CA . TYR A 1 100 ? 10.968 -0.275 -9.797 1.00 94.56 100 TYR A CA 1
ATOM 732 C C . TYR A 1 100 ? 12.351 -0.552 -10.404 1.00 94.56 100 TYR A C 1
ATOM 734 O O . TYR A 1 100 ? 13.079 -1.449 -9.969 1.00 94.56 100 TYR A O 1
ATOM 742 N N . SER A 1 101 ? 12.752 0.285 -11.361 1.00 91.62 101 SER A N 1
ATOM 743 C CA . SER A 1 101 ? 14.072 0.245 -11.988 1.00 91.62 101 SER A CA 1
ATOM 744 C C . SER A 1 101 ? 14.884 1.503 -11.663 1.00 91.62 101 SER A C 1
ATOM 746 O O . SER A 1 101 ? 14.494 2.630 -11.953 1.00 91.62 101 SER A O 1
ATOM 748 N N . LYS A 1 102 ? 16.090 1.317 -11.105 1.00 94.12 102 LYS A N 1
ATOM 749 C CA . LYS A 1 102 ? 17.009 2.423 -10.761 1.00 94.12 102 LYS A CA 1
ATOM 750 C C . LYS A 1 102 ? 17.614 3.122 -11.989 1.00 94.12 102 LYS A C 1
ATOM 752 O O . LYS A 1 102 ? 18.139 4.225 -11.870 1.00 94.12 102 LYS A O 1
ATOM 757 N N . LYS A 1 103 ? 17.607 2.477 -13.159 1.00 94.25 103 LYS A N 1
ATOM 758 C CA . LYS A 1 103 ? 18.270 3.005 -14.367 1.00 94.25 103 LYS A CA 1
ATOM 759 C C . LYS A 1 103 ? 17.496 4.161 -14.997 1.00 94.25 103 LYS A C 1
ATOM 761 O O . LYS A 1 103 ? 18.101 5.105 -15.489 1.00 94.25 103 LYS A O 1
ATOM 766 N N . ASP A 1 104 ? 16.177 4.065 -14.975 1.00 92.31 104 ASP A N 1
ATOM 767 C CA . ASP A 1 104 ? 15.223 4.967 -15.620 1.00 92.31 104 ASP A CA 1
ATOM 768 C C . ASP A 1 104 ? 14.208 5.556 -14.624 1.00 92.31 104 ASP A C 1
ATOM 770 O O . ASP A 1 104 ? 13.406 6.402 -15.009 1.00 92.31 104 ASP A O 1
ATOM 774 N N . ASN A 1 105 ? 14.262 5.157 -13.345 1.00 91.12 105 ASN A N 1
ATOM 775 C CA . ASN A 1 105 ? 13.294 5.512 -12.300 1.00 91.12 105 ASN A CA 1
ATOM 776 C C . ASN A 1 105 ? 11.845 5.176 -12.682 1.00 91.12 105 ASN A C 1
ATOM 778 O O . ASN A 1 105 ? 10.913 5.800 -12.175 1.00 91.12 105 ASN A O 1
ATOM 782 N N . SER A 1 106 ? 11.665 4.210 -13.585 1.00 88.56 106 SER A N 1
ATOM 783 C CA . SER A 1 106 ? 10.353 3.751 -14.018 1.00 88.56 106 SER A CA 1
ATOM 784 C C . SER A 1 106 ? 9.823 2.660 -13.084 1.00 88.56 106 SER A C 1
ATOM 786 O O . SER A 1 106 ? 10.563 2.066 -12.291 1.00 88.56 106 SER A O 1
ATOM 788 N N . GLY A 1 107 ? 8.516 2.411 -13.165 1.00 89.81 107 GLY A N 1
ATOM 789 C CA . GLY A 1 107 ? 7.834 1.423 -12.332 1.00 89.81 107 GLY A CA 1
ATOM 790 C C . GLY A 1 107 ? 7.636 1.870 -10.880 1.00 89.81 107 GLY A C 1
ATOM 791 O O . GLY A 1 107 ? 7.610 3.061 -10.566 1.00 89.81 107 GLY A O 1
ATOM 792 N N . GLY A 1 108 ? 7.471 0.891 -9.990 1.00 92.12 108 GLY A N 1
ATOM 793 C CA . GLY A 1 108 ? 7.171 1.099 -8.574 1.00 92.12 108 GLY A CA 1
ATOM 794 C C . GLY A 1 108 ? 5.683 1.315 -8.279 1.00 92.12 108 GLY A C 1
ATOM 795 O O . GLY A 1 108 ? 4.823 1.275 -9.160 1.00 92.12 108 GLY A O 1
ATOM 796 N N . SER A 1 109 ? 5.371 1.555 -7.005 1.00 91.75 109 SER A N 1
ATOM 797 C CA . SER A 1 109 ? 3.991 1.598 -6.505 1.00 91.75 109 SER A CA 1
ATOM 798 C C . SER A 1 109 ? 3.276 2.936 -6.720 1.00 91.75 109 SER A C 1
ATOM 800 O O . SER A 1 109 ? 2.048 2.974 -6.673 1.00 91.75 109 SER A O 1
ATOM 802 N N . THR A 1 110 ? 4.006 4.021 -7.006 1.00 88.81 110 THR A N 1
ATOM 803 C CA . THR A 1 110 ? 3.478 5.397 -7.082 1.00 88.81 110 THR A CA 1
ATOM 804 C C . THR A 1 110 ? 2.327 5.560 -8.078 1.00 88.81 110 THR A C 1
ATOM 806 O O . THR A 1 110 ? 1.408 6.334 -7.833 1.00 88.81 110 THR A O 1
ATOM 809 N N . GLY A 1 111 ? 2.355 4.831 -9.198 1.00 87.94 111 GLY A N 1
ATOM 810 C CA . GLY A 1 111 ? 1.302 4.879 -10.221 1.00 87.94 111 GLY A CA 1
ATOM 811 C C . GLY A 1 111 ? 0.242 3.781 -10.103 1.00 87.94 111 GLY A C 1
ATOM 812 O O . GLY A 1 111 ? -0.726 3.793 -10.861 1.00 87.94 111 GLY A O 1
ATOM 813 N N . GLY A 1 112 ? 0.423 2.805 -9.203 1.00 90.75 112 GLY A N 1
ATOM 814 C CA . GLY A 1 112 ? -0.460 1.641 -9.097 1.00 90.75 112 GLY A CA 1
ATOM 815 C C . GLY A 1 112 ? -0.630 0.881 -10.418 1.00 90.75 112 GLY A C 1
ATOM 816 O O . GLY A 1 112 ? -1.715 0.372 -10.693 1.00 90.75 112 GLY A O 1
ATOM 817 N N . THR A 1 113 ? 0.414 0.827 -11.253 1.00 92.62 113 THR A N 1
ATOM 818 C CA . THR A 1 113 ? 0.350 0.315 -12.636 1.00 92.62 113 THR A CA 1
ATOM 819 C C . THR A 1 113 ? 0.055 -1.180 -12.728 1.00 92.62 113 THR A C 1
ATOM 821 O O . THR A 1 113 ? -0.352 -1.645 -13.781 1.00 92.62 113 THR A O 1
ATOM 824 N N . ILE A 1 114 ? 0.156 -1.922 -11.620 1.00 92.25 114 ILE A N 1
ATOM 825 C CA . ILE A 1 114 ? -0.200 -3.348 -11.529 1.00 92.25 114 ILE A CA 1
ATOM 826 C C . ILE A 1 114 ? -1.661 -3.654 -11.914 1.00 92.25 114 ILE A C 1
ATOM 828 O O . ILE A 1 114 ? -1.991 -4.797 -12.206 1.00 92.25 114 ILE A O 1
ATOM 832 N N . ARG A 1 115 ? -2.543 -2.646 -11.920 1.00 92.88 115 ARG A N 1
ATOM 833 C CA . ARG A 1 115 ? -3.947 -2.776 -12.351 1.00 92.88 115 ARG A CA 1
ATOM 834 C C . ARG A 1 115 ? -4.160 -2.589 -13.858 1.00 92.88 115 ARG A C 1
ATOM 836 O O . ARG A 1 115 ? -5.298 -2.668 -14.310 1.00 92.88 115 ARG A O 1
ATOM 843 N N . LEU A 1 116 ? -3.110 -2.233 -14.595 1.00 93.88 116 LEU A N 1
ATOM 844 C CA . LEU A 1 116 ? -3.161 -1.902 -16.016 1.00 93.88 116 LEU A CA 1
ATOM 845 C C . LEU A 1 116 ? -2.597 -3.049 -16.858 1.00 93.88 116 LEU A C 1
ATOM 847 O O . LEU A 1 116 ? -1.897 -3.928 -16.356 1.00 93.88 116 LEU A O 1
ATOM 851 N N . GLU A 1 117 ? -2.909 -3.015 -18.149 1.00 92.00 117 GLU A N 1
ATOM 852 C CA . GLU A 1 117 ? -2.294 -3.895 -19.141 1.00 92.00 117 GLU A CA 1
ATOM 853 C C . GLU A 1 117 ? -0.792 -3.559 -19.307 1.00 92.00 117 GLU A C 1
ATOM 855 O O . GLU A 1 117 ? -0.412 -2.398 -19.113 1.00 92.00 117 GLU A O 1
ATOM 860 N N . PRO A 1 118 ? 0.062 -4.559 -19.606 1.00 85.25 118 PRO A N 1
ATOM 861 C CA . PRO A 1 118 ? 1.511 -4.389 -19.739 1.00 85.25 118 PRO A CA 1
ATOM 862 C C . PRO A 1 118 ? 1.955 -3.698 -21.036 1.00 85.25 118 PRO A C 1
ATOM 864 O O . PRO A 1 118 ? 1.276 -3.858 -22.076 1.00 85.25 118 PRO A O 1
#

Radius of gyration: 35.16 Å; chains: 1; bounding box: 72×72×71 Å

Foldseek 3Di:
DDDDDDDDDDDDDDDDDDDDDDDPDDDDDDDDDDDDDDVVVVVVVVVVVVVVVVVCCVVPVDPDDDDPVVVVVVVVVVCVVPVVVVVVVVVVQCVQQVVQDPVVRDGGNPVVCVVDDD